Protein AF-A0A932BYJ0-F1 (afdb_monomer)

Secondary structure (DSSP, 8-state):
-EE-SS-EEEEPTTS-EEEEE--GGGEEEETTTTEEEEE-TTS-EEEEETT---EEEEEEEETT---TT---HHHHHHHS--SSPPPTTS--SEEEEEEEEE-

Solvent-accessible surface area (backbone atoms only — not comparable to full-atom values): 6171 Å² total; per-residue (Å²): 59,44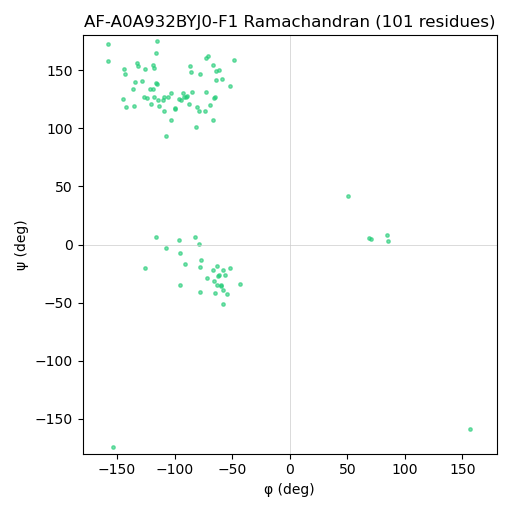,59,57,101,76,44,41,29,42,68,44,97,88,74,49,64,29,29,55,42,72,52,66,95,40,46,45,81,37,80,91,73,56,26,41,39,38,51,32,91,87,68,52,72,46,77,49,42,60,66,39,78,64,51,75,42,64,55,66,51,38,59,88,39,69,37,102,84,67,50,44,55,74,53,49,63,69,71,52,89,61,96,68,72,78,48,92,85,50,69,66,61,20,38,33,40,56,59,36,75,46,122

Radius of gyration: 13.44 Å; Cα contacts (8 Å, |Δi|>4): 177; chains: 1; bounding box: 39×30×33 Å

Mean predicted aligned error: 4.94 Å

pLDDT: mean 87.04, std 9.57, range [48.97, 98.06]

Sequence (103 aa):
MRITDTCVYLEWPAGEFTLLVWPADRTTWREESRAITFENVDQSVVTVSDRDHVVLGGSGGAAEDIAEDGITIEEWARRTDWVAPPADSCSLDRWWNVGGVED

Structure (mmCIF, N/CA/C/O backbone):
data_AF-A0A932BYJ0-F1
#
_entry.id   AF-A0A932BYJ0-F1
#
loop_
_atom_site.group_PDB
_atom_site.id
_atom_site.type_symbol
_atom_site.label_atom_id
_atom_site.label_alt_id
_atom_site.label_comp_id
_atom_site.label_asym_id
_atom_site.label_entity_id
_atom_site.label_seq_id
_atom_site.pdbx_PDB_ins_code
_atom_site.Cartn_x
_atom_site.Cartn_y
_atom_site.Cartn_z
_atom_site.occupancy
_atom_site.B_iso_or_equiv
_atom_site.auth_seq_id
_atom_site.auth_comp_id
_atom_site.auth_asym_id
_atom_site.auth_atom_id
_atom_site.pdbx_PDB_model_num
ATOM 1 N N . MET A 1 1 ? -1.875 8.348 -2.220 1.00 90.19 1 MET A N 1
ATOM 2 C CA . MET A 1 1 ? -2.166 6.923 -2.502 1.00 90.19 1 MET A CA 1
ATOM 3 C C . MET A 1 1 ? -3.143 6.813 -3.668 1.00 90.19 1 MET A C 1
ATOM 5 O O . MET A 1 1 ? -3.878 7.761 -3.919 1.00 90.19 1 MET A O 1
ATOM 9 N N . ARG A 1 2 ? -3.152 5.692 -4.395 1.00 91.44 2 ARG A N 1
ATOM 10 C CA . ARG A 1 2 ? -4.118 5.402 -5.461 1.00 91.44 2 ARG A CA 1
ATOM 11 C C . ARG A 1 2 ? -4.639 3.972 -5.342 1.00 91.44 2 ARG A C 1
ATOM 13 O O . ARG A 1 2 ? -3.856 3.033 -5.447 1.00 91.44 2 ARG A O 1
ATOM 20 N N . ILE A 1 3 ? -5.942 3.810 -5.147 1.00 90.88 3 ILE A N 1
ATOM 21 C CA . ILE A 1 3 ? -6.614 2.513 -5.010 1.00 90.88 3 ILE A CA 1
ATOM 22 C C . ILE A 1 3 ? -7.456 2.258 -6.262 1.00 90.88 3 ILE A C 1
ATOM 24 O O . ILE A 1 3 ? -8.275 3.079 -6.670 1.00 90.88 3 ILE A O 1
ATOM 28 N N . THR A 1 4 ? -7.249 1.101 -6.880 1.00 87.62 4 THR A N 1
ATOM 29 C CA . THR A 1 4 ? -8.067 0.586 -7.988 1.00 87.62 4 THR A CA 1
ATOM 30 C C . THR A 1 4 ? -8.773 -0.694 -7.550 1.00 87.62 4 THR A C 1
ATOM 32 O O . THR A 1 4 ? -8.500 -1.202 -6.466 1.00 87.62 4 THR A O 1
ATOM 35 N N . ASP A 1 5 ? -9.648 -1.251 -8.389 1.00 82.38 5 ASP A N 1
ATOM 36 C CA . ASP A 1 5 ? -10.334 -2.510 -8.068 1.00 82.38 5 ASP A CA 1
ATOM 37 C C . ASP A 1 5 ? -9.371 -3.713 -7.930 1.00 82.38 5 ASP A C 1
ATOM 39 O O . ASP A 1 5 ? -9.744 -4.721 -7.339 1.00 82.38 5 ASP A O 1
ATOM 43 N N . THR A 1 6 ? -8.138 -3.626 -8.450 1.00 85.69 6 THR A N 1
ATOM 44 C CA . THR A 1 6 ? -7.180 -4.753 -8.468 1.00 85.69 6 THR A CA 1
ATOM 45 C C . THR A 1 6 ? -5.821 -4.458 -7.838 1.00 85.69 6 THR A C 1
ATOM 47 O O . THR A 1 6 ? -5.094 -5.390 -7.510 1.00 85.69 6 THR A O 1
ATOM 50 N N . CYS A 1 7 ? -5.435 -3.188 -7.707 1.00 90.19 7 CYS A N 1
ATOM 51 C CA . CYS A 1 7 ? -4.096 -2.792 -7.270 1.00 90.19 7 CYS A CA 1
ATOM 52 C C . CYS A 1 7 ? -4.150 -1.536 -6.391 1.00 90.19 7 CYS A C 1
ATOM 54 O O . CYS A 1 7 ? -4.989 -0.651 -6.595 1.00 90.19 7 CYS A O 1
ATOM 56 N N . VAL A 1 8 ? -3.186 -1.417 -5.481 1.00 92.44 8 VAL A N 1
ATOM 57 C CA . VAL A 1 8 ? -3.016 -0.259 -4.601 1.00 92.44 8 VAL A CA 1
ATOM 58 C C . VAL A 1 8 ? -1.608 0.283 -4.800 1.00 92.44 8 VAL A C 1
ATOM 60 O O . VAL A 1 8 ? -0.644 -0.466 -4.677 1.00 92.44 8 VAL A O 1
ATOM 63 N N . TYR A 1 9 ? -1.485 1.572 -5.101 1.00 93.50 9 TYR A N 1
ATOM 64 C CA . TYR A 1 9 ? -0.211 2.210 -5.413 1.00 93.50 9 TYR A CA 1
ATOM 65 C C . TYR A 1 9 ? 0.070 3.425 -4.536 1.00 93.50 9 TYR A C 1
ATOM 67 O O . TYR A 1 9 ? -0.832 4.180 -4.155 1.00 93.50 9 TYR A O 1
ATOM 75 N N . LEU A 1 10 ? 1.354 3.682 -4.319 1.00 92.06 10 LEU A N 1
ATOM 76 C CA . LEU A 1 10 ? 1.850 5.014 -4.010 1.00 92.06 10 LEU A CA 1
ATOM 77 C C . LEU A 1 10 ? 2.189 5.728 -5.324 1.00 92.06 10 LEU A C 1
ATOM 79 O O . LEU A 1 10 ? 2.896 5.176 -6.163 1.00 92.06 10 LEU A O 1
ATOM 83 N N . GLU A 1 11 ? 1.652 6.934 -5.506 1.00 90.69 11 GLU A N 1
ATOM 84 C CA . GLU A 1 11 ? 1.943 7.812 -6.646 1.00 90.69 11 GLU A CA 1
ATOM 85 C C . GLU A 1 11 ? 2.961 8.853 -6.174 1.00 90.69 11 GLU A C 1
ATOM 87 O O . GLU A 1 11 ? 2.684 9.617 -5.246 1.00 90.69 11 GLU A O 1
ATOM 92 N N . TRP A 1 12 ? 4.148 8.850 -6.775 1.00 84.50 12 TRP A N 1
ATOM 93 C CA . TRP A 1 12 ? 5.207 9.802 -6.461 1.00 84.50 12 TRP A CA 1
ATOM 94 C C . TRP A 1 12 ? 5.044 11.084 -7.287 1.00 84.50 12 TRP A C 1
ATOM 96 O O . TRP A 1 12 ? 4.536 11.030 -8.409 1.00 84.50 12 TRP A O 1
ATOM 106 N N . PRO A 1 13 ? 5.536 12.244 -6.808 1.00 82.56 13 PRO A N 1
ATOM 107 C CA . PRO A 1 13 ? 5.435 13.509 -7.545 1.00 82.56 13 PRO A CA 1
ATOM 108 C C . PRO A 1 13 ? 6.043 13.475 -8.956 1.00 82.56 13 PRO A C 1
ATOM 110 O O . PRO A 1 13 ? 5.613 14.226 -9.827 1.00 82.56 13 PRO A O 1
ATOM 113 N N . ALA A 1 14 ? 7.028 12.603 -9.193 1.00 83.00 14 ALA A N 1
ATOM 114 C CA . ALA A 1 14 ? 7.659 12.404 -10.497 1.00 83.00 14 ALA A CA 1
ATOM 115 C C . ALA A 1 14 ? 6.832 11.529 -11.468 1.00 83.00 14 ALA A C 1
ATOM 117 O O . ALA A 1 14 ? 7.263 11.294 -12.595 1.00 83.00 14 ALA A O 1
ATOM 118 N N . GLY A 1 15 ? 5.646 11.060 -11.058 1.00 82.75 15 GLY A N 1
ATOM 119 C CA . GLY A 1 15 ? 4.770 10.191 -11.853 1.00 82.75 15 GLY A CA 1
ATOM 120 C C . GLY A 1 15 ? 5.114 8.702 -11.764 1.00 82.75 15 GLY A C 1
ATOM 121 O O . GLY A 1 15 ? 4.557 7.896 -12.505 1.00 82.75 15 GLY A O 1
ATOM 122 N N . GLU A 1 16 ? 6.033 8.334 -10.874 1.00 86.94 16 GLU A N 1
ATOM 123 C CA . GLU A 1 16 ? 6.394 6.945 -10.606 1.00 86.94 16 GLU A CA 1
ATOM 124 C C . GLU A 1 16 ? 5.331 6.295 -9.714 1.00 86.94 16 GLU A C 1
ATOM 126 O O . GLU A 1 16 ? 4.746 6.945 -8.842 1.00 86.94 16 GLU A O 1
ATOM 131 N N . PHE A 1 17 ? 5.097 5.000 -9.914 1.00 89.94 17 PHE A N 1
ATOM 132 C CA . PHE A 1 17 ? 4.163 4.217 -9.114 1.00 89.94 17 PHE A CA 1
ATOM 133 C C . PHE A 1 17 ? 4.909 3.121 -8.363 1.00 89.94 17 PHE A C 1
ATOM 135 O O . PHE A 1 17 ? 5.794 2.469 -8.912 1.00 89.94 17 PHE A O 1
ATOM 142 N N . THR A 1 18 ? 4.531 2.907 -7.108 1.00 91.50 18 THR A N 1
ATOM 143 C CA . THR A 1 18 ? 5.020 1.791 -6.294 1.00 91.50 18 THR A CA 1
ATOM 144 C C . THR A 1 18 ? 3.835 0.952 -5.860 1.00 91.50 18 THR A C 1
ATOM 146 O O . THR A 1 18 ? 2.928 1.476 -5.214 1.00 91.50 18 THR A O 1
ATOM 149 N N . LEU A 1 19 ? 3.825 -0.332 -6.215 1.00 92.88 19 LEU A N 1
ATOM 150 C CA . LEU A 1 19 ? 2.804 -1.273 -5.769 1.00 92.88 19 LEU A CA 1
ATOM 151 C C . LEU A 1 19 ? 2.914 -1.469 -4.256 1.00 92.88 19 LEU A C 1
ATOM 153 O O . LEU A 1 19 ? 3.974 -1.818 -3.740 1.00 92.88 19 LEU A O 1
ATOM 157 N N . LEU A 1 20 ? 1.814 -1.265 -3.542 1.00 93.62 20 LEU A N 1
ATOM 158 C CA . LEU A 1 20 ? 1.739 -1.505 -2.108 1.00 93.62 20 LEU A CA 1
ATOM 159 C C . LEU A 1 20 ? 1.302 -2.946 -1.846 1.00 93.62 20 LEU A C 1
ATOM 161 O O . LEU A 1 20 ? 0.273 -3.405 -2.343 1.00 93.62 20 LEU A O 1
ATOM 165 N N . VAL A 1 21 ? 2.095 -3.641 -1.040 1.00 92.94 21 VAL A N 1
ATOM 166 C CA . VAL A 1 21 ? 1.895 -5.030 -0.638 1.00 92.94 21 VAL A CA 1
ATOM 167 C C . VAL A 1 21 ? 1.493 -5.027 0.825 1.00 92.94 21 VAL A C 1
ATOM 169 O O . VAL A 1 21 ? 2.262 -4.620 1.698 1.00 92.94 21 VAL A O 1
ATOM 172 N N . TRP A 1 22 ? 0.266 -5.456 1.085 1.00 93.56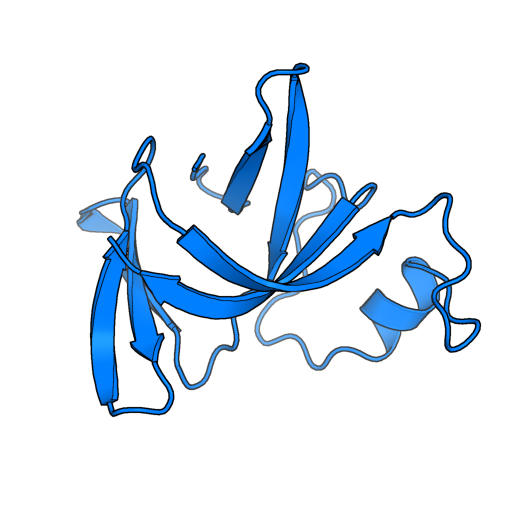 22 TRP A N 1
ATOM 173 C CA . TRP A 1 22 ? -0.351 -5.353 2.398 1.00 93.56 22 TRP A CA 1
ATOM 174 C C . TRP A 1 22 ? -0.339 -6.708 3.117 1.00 93.56 22 TRP A C 1
ATOM 176 O O . TRP A 1 22 ? -0.756 -7.708 2.530 1.00 93.56 22 TRP A O 1
ATOM 186 N N . PRO A 1 23 ? 0.106 -6.781 4.383 1.00 94.19 23 PRO A N 1
ATOM 187 C CA . PRO A 1 23 ? 0.066 -8.018 5.155 1.00 94.19 23 PRO A CA 1
ATOM 188 C C . PRO A 1 23 ? -1.382 -8.385 5.495 1.00 94.19 23 PRO A C 1
ATOM 190 O O . PRO A 1 23 ? -2.072 -7.631 6.184 1.00 94.19 23 PRO A O 1
ATOM 193 N N . ALA A 1 24 ? -1.832 -9.556 5.045 1.00 93.19 24 ALA A N 1
ATOM 194 C CA . ALA A 1 24 ? -3.232 -9.967 5.154 1.00 93.19 24 ALA A CA 1
ATOM 195 C C . ALA A 1 24 ? -3.754 -10.026 6.600 1.00 93.19 24 ALA A C 1
ATOM 197 O O . ALA A 1 24 ? -4.889 -9.642 6.849 1.00 93.19 24 ALA A O 1
ATOM 198 N N . ASP A 1 25 ? -2.917 -10.434 7.557 1.00 93.88 25 ASP A N 1
ATOM 199 C CA . ASP A 1 25 ? -3.313 -10.568 8.969 1.00 93.88 25 ASP A CA 1
ATOM 200 C C . ASP A 1 25 ? -3.638 -9.218 9.637 1.00 93.88 25 ASP A C 1
ATOM 202 O O . ASP A 1 25 ? -4.372 -9.158 10.615 1.00 93.88 25 ASP A O 1
ATOM 206 N N . ARG A 1 26 ? -3.123 -8.113 9.078 1.00 95.44 26 ARG A N 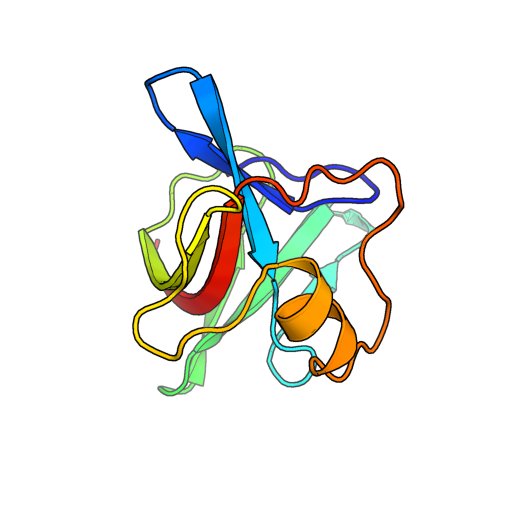1
ATOM 207 C CA . ARG A 1 26 ? -3.297 -6.749 9.607 1.00 95.44 26 ARG A CA 1
ATOM 208 C C . ARG A 1 26 ? -4.076 -5.829 8.672 1.00 95.44 26 ARG A C 1
ATOM 210 O O . ARG A 1 26 ? -4.168 -4.632 8.928 1.00 95.44 26 ARG A O 1
ATOM 217 N N . THR A 1 27 ? -4.609 -6.364 7.575 1.00 95.44 27 THR A N 1
ATOM 218 C CA . THR A 1 27 ? -5.238 -5.566 6.520 1.00 95.44 27 THR A CA 1
ATOM 219 C C . THR A 1 27 ? -6.638 -6.074 6.237 1.00 95.44 27 THR A C 1
ATOM 221 O O . THR A 1 27 ? -6.843 -7.243 5.929 1.00 95.44 27 THR A O 1
ATOM 224 N N . THR A 1 28 ? -7.612 -5.171 6.275 1.00 94.12 28 THR A N 1
ATOM 225 C CA . THR A 1 28 ? -8.985 -5.444 5.850 1.00 94.12 28 THR A CA 1
ATOM 226 C C . THR A 1 28 ? -9.354 -4.543 4.681 1.00 94.12 28 THR A C 1
ATOM 228 O O . THR A 1 28 ? -9.260 -3.321 4.777 1.00 94.12 28 THR A O 1
ATOM 231 N N . TRP A 1 29 ? -9.827 -5.145 3.592 1.00 90.31 29 TRP A N 1
ATOM 232 C CA . TRP A 1 29 ? -10.417 -4.420 2.470 1.00 90.31 29 TRP A CA 1
ATOM 233 C C . TRP A 1 29 ? -11.904 -4.147 2.719 1.00 90.31 29 TRP A C 1
ATOM 235 O O . TRP A 1 29 ? -12.661 -5.047 3.086 1.00 90.31 29 TRP A O 1
ATOM 245 N N . ARG A 1 30 ? -12.331 -2.898 2.517 1.00 89.44 30 ARG A N 1
ATOM 246 C CA . ARG A 1 30 ? -13.727 -2.459 2.606 1.00 89.44 30 ARG A CA 1
ATOM 247 C C . ARG A 1 30 ? -14.244 -2.173 1.199 1.00 89.44 30 ARG A C 1
ATOM 249 O O . ARG A 1 30 ? -14.091 -1.064 0.695 1.00 89.44 30 ARG A O 1
ATOM 256 N N . GLU A 1 31 ? -14.868 -3.172 0.575 1.00 84.62 31 GLU A N 1
ATOM 257 C CA . GLU A 1 31 ? -15.378 -3.081 -0.806 1.00 84.62 31 GLU A CA 1
ATOM 258 C C . GLU A 1 31 ? -16.324 -1.890 -1.016 1.00 84.62 31 GLU A C 1
ATOM 260 O O . GLU A 1 31 ? -16.218 -1.166 -2.003 1.00 84.62 31 GLU A O 1
ATOM 265 N N . GLU A 1 32 ? -17.219 -1.659 -0.057 1.00 85.62 32 GLU A N 1
ATOM 266 C CA . GLU A 1 32 ? -18.256 -0.622 -0.098 1.00 85.62 32 GLU A CA 1
ATOM 267 C C . GLU A 1 32 ? -17.708 0.811 -0.153 1.00 85.62 32 GLU A C 1
ATOM 269 O O . GLU A 1 32 ? -18.286 1.663 -0.827 1.00 85.62 32 GLU A O 1
ATOM 274 N N . SER A 1 33 ? -16.584 1.078 0.514 1.00 83.94 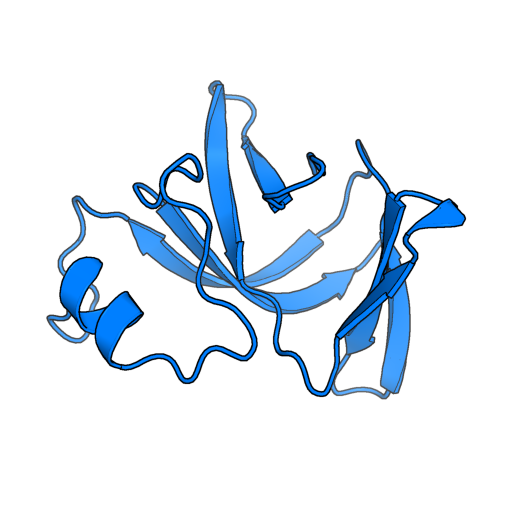33 SER A N 1
ATOM 275 C CA . SER A 1 33 ? -15.951 2.401 0.561 1.00 83.94 33 SER A CA 1
ATOM 276 C C . SER A 1 33 ? -14.663 2.491 -0.253 1.00 83.94 33 SER A C 1
ATOM 278 O O . SER A 1 33 ? -14.072 3.565 -0.337 1.00 83.94 33 SER A O 1
ATOM 280 N N . ARG A 1 34 ? -14.227 1.380 -0.859 1.00 86.69 34 ARG A N 1
ATOM 281 C CA . ARG A 1 34 ? -12.922 1.245 -1.515 1.00 86.69 34 ARG A CA 1
ATOM 282 C C . ARG A 1 34 ? -11.765 1.705 -0.623 1.00 86.69 34 ARG A C 1
ATOM 284 O O . ARG A 1 34 ? -10.848 2.389 -1.077 1.00 86.69 34 ARG A O 1
ATOM 291 N N . ALA A 1 35 ? -11.836 1.332 0.650 1.00 92.50 35 ALA A N 1
ATOM 292 C CA . ALA A 1 35 ? -10.868 1.722 1.662 1.00 92.50 35 ALA A CA 1
ATOM 293 C C . ALA A 1 35 ? -10.155 0.505 2.247 1.00 92.50 35 ALA A C 1
ATOM 295 O O . ALA A 1 35 ? -10.703 -0.597 2.327 1.00 92.50 35 ALA A O 1
ATOM 296 N N . ILE A 1 36 ? -8.930 0.725 2.701 1.00 93.50 36 ILE A N 1
ATOM 297 C CA . ILE A 1 36 ? -8.140 -0.258 3.428 1.00 93.50 36 ILE A CA 1
ATOM 298 C C . ILE A 1 36 ? -8.126 0.153 4.891 1.00 93.50 36 ILE A C 1
ATOM 300 O O . ILE A 1 36 ? -7.764 1.277 5.220 1.00 93.50 36 ILE A O 1
ATOM 304 N N . THR A 1 37 ? -8.500 -0.762 5.774 1.00 95.62 37 THR A N 1
ATOM 305 C CA . THR A 1 37 ? -8.244 -0.629 7.207 1.00 95.62 37 THR A CA 1
ATOM 306 C C . THR A 1 37 ? -6.972 -1.401 7.534 1.00 95.62 37 THR A C 1
ATOM 308 O O . THR A 1 37 ? -6.888 -2.591 7.230 1.00 95.62 37 THR A O 1
ATOM 311 N N . PHE A 1 38 ? -6.000 -0.734 8.148 1.00 96.75 38 PHE A N 1
ATOM 312 C CA . PHE A 1 38 ? -4.712 -1.304 8.527 1.00 96.75 38 PHE A CA 1
ATOM 313 C C . PHE A 1 38 ? -4.485 -1.189 10.035 1.00 96.75 38 PHE A C 1
ATOM 315 O O . PHE A 1 38 ? -4.692 -0.120 10.609 1.00 96.75 38 PHE A O 1
ATOM 322 N N . GLU A 1 39 ? -4.043 -2.278 10.663 1.00 98.06 39 GLU A N 1
ATOM 323 C CA . GLU A 1 39 ? -3.633 -2.310 12.068 1.00 98.06 39 GLU A CA 1
ATOM 324 C C . GLU A 1 39 ? -2.100 -2.227 12.181 1.00 98.06 39 GLU A C 1
ATOM 326 O O . GLU A 1 39 ? -1.355 -3.105 11.729 1.00 98.06 39 GLU A O 1
ATOM 331 N N . ASN A 1 40 ? -1.606 -1.153 12.794 1.00 96.50 40 ASN A N 1
ATOM 332 C CA . ASN A 1 40 ? -0.192 -0.995 13.104 1.00 96.50 40 ASN A CA 1
ATOM 333 C C . ASN A 1 40 ? 0.242 -1.952 14.225 1.00 96.50 40 ASN A C 1
ATOM 335 O O . ASN A 1 40 ? -0.559 -2.471 14.997 1.00 96.50 40 ASN A O 1
ATOM 339 N N . VAL A 1 41 ? 1.553 -2.164 14.355 1.00 93.81 41 VAL A N 1
ATOM 340 C CA . VAL A 1 41 ? 2.134 -3.006 15.421 1.00 93.81 41 VAL A CA 1
ATOM 341 C C . VAL A 1 41 ? 1.847 -2.487 16.835 1.00 93.81 41 VAL A C 1
ATOM 343 O O . VAL A 1 41 ? 1.806 -3.280 17.772 1.00 93.81 41 VAL A O 1
ATOM 346 N N . ASP A 1 42 ? 1.626 -1.182 16.999 1.00 94.69 42 ASP A N 1
ATOM 347 C CA . ASP A 1 42 ? 1.192 -0.563 18.258 1.00 94.69 42 ASP A CA 1
ATOM 348 C C . ASP A 1 42 ? -0.328 -0.657 18.504 1.00 94.69 42 ASP A C 1
ATOM 350 O O . ASP A 1 42 ? -0.815 -0.106 19.488 1.00 94.69 42 ASP A O 1
ATOM 354 N N . GLN A 1 43 ? -1.063 -1.388 17.654 1.00 94.25 43 GLN A N 1
ATOM 355 C CA . GLN A 1 43 ? -2.521 -1.578 17.686 1.00 94.25 43 GLN A CA 1
ATOM 356 C C . GLN A 1 43 ? -3.346 -0.343 17.294 1.00 94.25 43 GLN A C 1
ATOM 358 O O . GLN A 1 43 ? -4.578 -0.391 17.344 1.00 94.25 43 GLN A O 1
ATOM 363 N N . SER A 1 44 ? -2.717 0.761 16.875 1.00 96.25 44 SER A N 1
ATOM 364 C CA . SER A 1 44 ? -3.455 1.828 16.200 1.00 96.25 44 SER A CA 1
ATOM 365 C C . SER A 1 44 ? -4.022 1.335 14.870 1.00 96.25 44 SER A C 1
ATOM 367 O O . SER A 1 44 ? -3.392 0.571 14.138 1.00 96.25 44 SER A O 1
ATOM 369 N N . VAL A 1 45 ? -5.237 1.782 14.561 1.00 96.25 45 VAL A N 1
ATOM 370 C CA . VAL A 1 45 ? -5.947 1.413 13.337 1.00 96.25 45 VAL A CA 1
ATOM 371 C C . VAL A 1 45 ? -6.118 2.652 12.477 1.00 96.25 45 VAL A C 1
ATOM 373 O O . VAL A 1 45 ? -6.701 3.641 12.922 1.00 96.25 45 VAL A O 1
ATOM 376 N N . VAL A 1 46 ? -5.649 2.575 11.235 1.00 96.19 46 VAL A N 1
ATOM 377 C CA . VAL A 1 46 ? -5.780 3.643 10.240 1.00 96.19 46 VAL A CA 1
ATOM 378 C C . VAL A 1 46 ? -6.651 3.142 9.098 1.00 96.19 46 VAL A C 1
ATOM 380 O O . VAL A 1 46 ? -6.542 1.994 8.669 1.00 96.19 46 VAL A O 1
ATOM 383 N N . THR A 1 47 ? -7.555 3.992 8.618 1.00 95.44 47 THR A N 1
ATOM 384 C CA . THR A 1 47 ? -8.333 3.715 7.408 1.00 95.44 47 THR A CA 1
ATOM 385 C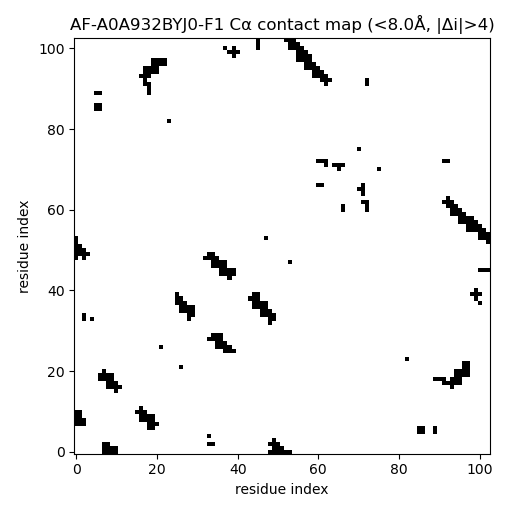 C . THR A 1 47 ? -7.872 4.654 6.316 1.00 95.44 47 THR A C 1
ATOM 387 O O . THR A 1 47 ? -7.900 5.861 6.510 1.00 95.44 47 THR A O 1
ATOM 390 N N . VAL A 1 48 ? -7.469 4.084 5.187 1.00 94.19 48 VAL A N 1
ATOM 391 C CA . VAL A 1 48 ? -6.940 4.818 4.042 1.00 94.19 48 VAL A CA 1
ATOM 392 C C . VAL A 1 48 ? -7.827 4.594 2.822 1.00 94.19 48 VAL A C 1
ATOM 394 O O . VAL A 1 48 ? -8.216 3.467 2.508 1.00 94.19 48 VAL A O 1
ATOM 397 N N . SER A 1 49 ? -8.151 5.679 2.134 1.00 94.44 49 SER A N 1
ATOM 398 C CA . SER A 1 49 ? -9.033 5.741 0.969 1.00 94.44 49 SER A CA 1
ATOM 399 C C . SER A 1 49 ? -8.274 6.197 -0.274 1.00 94.44 49 SER A C 1
ATOM 401 O O . SER A 1 49 ? -7.157 6.715 -0.200 1.00 94.44 49 SER A O 1
ATOM 403 N N . ASP A 1 50 ? -8.865 5.999 -1.455 1.00 92.88 50 ASP A N 1
ATOM 404 C CA . ASP A 1 50 ? -8.269 6.504 -2.695 1.00 92.88 50 ASP A CA 1
ATOM 405 C C . ASP A 1 50 ? -7.944 8.002 -2.581 1.00 92.88 50 ASP A C 1
ATOM 407 O O . ASP A 1 50 ? -8.759 8.787 -2.104 1.00 92.88 50 ASP A O 1
ATOM 411 N N . ARG A 1 51 ? -6.755 8.389 -3.058 1.00 92.06 51 ARG A N 1
ATOM 412 C CA . ARG A 1 51 ? -6.195 9.749 -2.977 1.00 92.06 51 ARG A CA 1
ATOM 413 C C . ARG A 1 51 ? -5.804 10.257 -1.593 1.00 92.06 51 ARG A C 1
ATOM 415 O O . ARG A 1 51 ? -5.313 11.379 -1.537 1.00 92.06 51 ARG A O 1
ATOM 422 N N . ASP A 1 52 ? -5.866 9.451 -0.536 1.00 92.88 52 ASP A N 1
ATOM 423 C CA . ASP A 1 52 ? -5.342 9.880 0.765 1.00 92.88 52 ASP A CA 1
ATOM 424 C C . ASP A 1 52 ? -3.827 10.120 0.723 1.00 92.88 52 ASP A C 1
ATOM 426 O O . ASP A 1 52 ? -3.071 9.500 -0.047 1.00 92.88 52 ASP A O 1
ATOM 430 N N . HIS A 1 53 ? -3.395 11.060 1.557 1.00 90.69 53 HIS A N 1
ATOM 431 C CA . HIS A 1 53 ? -2.001 11.410 1.775 1.00 90.69 53 HIS A CA 1
ATOM 432 C C . HIS A 1 53 ? -1.581 10.790 3.100 1.00 90.69 53 HIS A C 1
ATOM 434 O O . HIS A 1 53 ? -1.998 11.265 4.142 1.00 90.69 53 HIS A O 1
ATOM 440 N N . VAL A 1 54 ? -0.773 9.736 3.039 1.00 90.94 54 VAL A N 1
ATOM 441 C CA . VAL A 1 54 ? -0.327 8.989 4.220 1.00 90.94 54 VAL A CA 1
ATOM 442 C C . VAL A 1 54 ? 1.175 8.787 4.180 1.00 90.94 54 VAL A C 1
ATOM 444 O O . VAL A 1 54 ? 1.777 8.732 3.100 1.00 90.94 54 VAL A O 1
ATOM 447 N N . VAL A 1 55 ? 1.774 8.640 5.355 1.00 92.50 55 VAL A N 1
ATOM 448 C CA . VAL A 1 55 ? 3.159 8.194 5.502 1.00 92.50 55 VAL A CA 1
ATOM 449 C C . VAL A 1 55 ? 3.154 6.679 5.680 1.00 92.50 55 VAL A C 1
ATOM 451 O O . VAL A 1 55 ? 2.401 6.131 6.482 1.00 92.50 55 VAL A O 1
ATOM 454 N N . LEU A 1 56 ? 3.984 5.988 4.897 1.00 93.75 56 LEU A N 1
ATOM 455 C CA . LEU A 1 56 ? 4.091 4.532 4.919 1.00 93.75 56 LEU A CA 1
ATOM 456 C C . LEU A 1 56 ? 5.466 4.119 5.433 1.00 93.75 56 LEU A C 1
ATOM 458 O O . LEU A 1 56 ? 6.489 4.409 4.812 1.00 93.75 56 LEU A O 1
ATOM 462 N N . GLY A 1 57 ? 5.481 3.387 6.541 1.00 94.38 57 GLY A N 1
ATOM 463 C CA . GLY A 1 57 ? 6.646 2.640 6.998 1.00 94.38 57 GLY A CA 1
ATOM 464 C C . GLY A 1 57 ? 6.691 1.264 6.336 1.00 94.38 57 GLY A C 1
ATOM 465 O O . GLY A 1 57 ? 5.651 0.673 6.035 1.00 94.38 57 GLY A O 1
ATOM 466 N N . GLY A 1 58 ? 7.883 0.719 6.105 1.00 92.50 58 GLY A N 1
ATOM 467 C CA . GLY A 1 58 ? 8.025 -0.597 5.485 1.00 92.50 58 GLY A CA 1
ATOM 468 C C . GLY A 1 58 ? 9.366 -0.812 4.804 1.00 92.50 58 GLY A C 1
ATOM 469 O O . GLY A 1 58 ? 10.349 -0.140 5.113 1.00 92.50 58 GLY A O 1
ATOM 470 N N . SER A 1 59 ? 9.383 -1.766 3.881 1.00 88.50 59 SER A N 1
ATOM 471 C CA . SER A 1 59 ? 10.538 -2.069 3.041 1.00 88.50 59 SER A CA 1
ATOM 472 C C . SER A 1 59 ? 10.091 -2.451 1.638 1.00 88.50 59 SER A C 1
ATOM 474 O O . SER A 1 59 ? 9.043 -3.067 1.439 1.00 88.50 59 SER A O 1
ATOM 476 N N . GLY A 1 60 ? 10.892 -2.101 0.643 1.00 86.06 60 GLY A N 1
ATOM 477 C CA . GLY A 1 60 ? 10.555 -2.322 -0.755 1.00 86.06 60 GLY A CA 1
ATOM 478 C C . GLY A 1 60 ? 11.788 -2.455 -1.627 1.00 86.06 60 GLY A C 1
ATOM 479 O O . GLY A 1 60 ? 12.911 -2.474 -1.130 1.00 86.06 60 GLY A O 1
ATOM 480 N N . GLY A 1 61 ? 11.552 -2.541 -2.928 1.00 84.12 61 GLY A N 1
ATOM 481 C CA . GLY A 1 61 ? 12.597 -2.614 -3.940 1.00 84.12 61 GLY A CA 1
ATOM 482 C C . GLY A 1 61 ? 1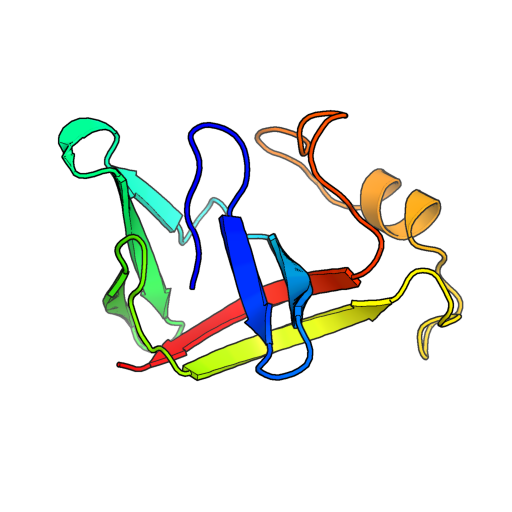2.082 -2.174 -5.306 1.00 84.12 61 GLY A C 1
ATOM 483 O O . GLY A 1 61 ? 10.882 -1.927 -5.488 1.00 84.12 61 GLY A O 1
ATOM 484 N N . ALA A 1 62 ? 13.001 -2.068 -6.261 1.00 81.69 62 ALA A N 1
ATOM 485 C CA . ALA A 1 62 ? 12.708 -1.856 -7.671 1.00 81.69 62 ALA A CA 1
ATOM 486 C C . ALA A 1 62 ? 13.232 -3.029 -8.508 1.00 81.69 62 ALA A C 1
ATOM 488 O O . ALA A 1 62 ? 14.174 -3.709 -8.116 1.00 81.69 62 ALA A O 1
ATOM 489 N N . ALA A 1 63 ? 12.641 -3.270 -9.677 1.00 72.75 63 ALA A N 1
ATOM 490 C CA . ALA A 1 63 ? 13.069 -4.334 -10.587 1.00 72.75 63 ALA A CA 1
ATOM 491 C C . ALA A 1 63 ? 14.509 -4.141 -11.103 1.00 72.75 63 ALA A C 1
ATOM 493 O O . ALA A 1 63 ? 15.179 -5.114 -11.444 1.00 72.75 63 ALA A O 1
ATOM 494 N N . GLU A 1 64 ? 14.972 -2.890 -11.155 1.00 69.19 64 GLU A N 1
ATOM 495 C CA . GLU A 1 64 ? 16.339 -2.511 -11.535 1.00 69.19 64 GLU A CA 1
ATOM 496 C C . GLU A 1 64 ? 17.345 -2.740 -10.396 1.00 69.19 64 GLU A C 1
ATOM 498 O O . GLU A 1 64 ? 18.548 -2.853 -10.643 1.00 69.19 64 GLU A O 1
ATOM 503 N N . ASP A 1 65 ? 16.852 -2.852 -9.161 1.00 63.91 65 ASP A N 1
ATOM 504 C CA . ASP A 1 65 ? 17.665 -3.117 -7.990 1.00 63.91 65 ASP A CA 1
ATOM 505 C C . ASP A 1 65 ? 17.825 -4.628 -7.821 1.00 63.91 65 ASP A C 1
ATOM 507 O O . ASP A 1 65 ? 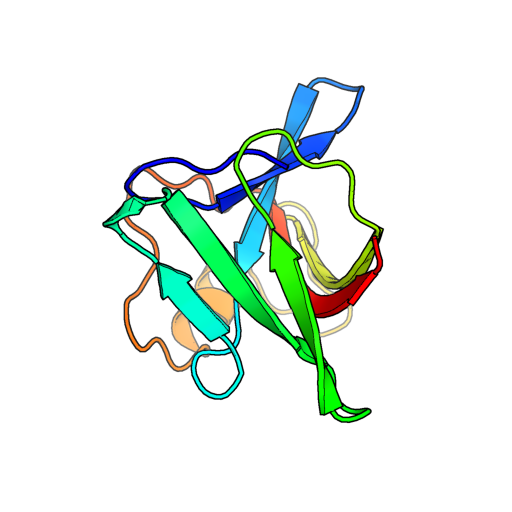16.874 -5.381 -7.600 1.00 63.91 65 ASP A O 1
ATOM 511 N N . ILE A 1 66 ? 19.073 -5.088 -7.837 1.00 56.12 66 ILE A N 1
ATOM 512 C CA . ILE A 1 66 ? 19.407 -6.258 -7.036 1.00 56.12 66 ILE A CA 1
ATOM 513 C C . ILE A 1 66 ? 19.252 -5.765 -5.594 1.00 56.12 66 ILE A C 1
ATOM 515 O O . ILE A 1 66 ? 20.062 -4.946 -5.158 1.00 56.12 66 ILE A O 1
ATOM 519 N N . ALA A 1 67 ? 18.194 -6.185 -4.889 1.00 53.91 67 ALA A N 1
ATOM 520 C CA . ALA A 1 67 ? 17.999 -5.825 -3.482 1.00 53.91 67 ALA A CA 1
ATOM 521 C C . ALA A 1 67 ? 19.294 -6.079 -2.682 1.00 53.91 67 ALA A C 1
ATOM 523 O O . ALA A 1 67 ? 20.113 -6.900 -3.098 1.00 53.91 67 ALA A O 1
ATOM 524 N N . GLU A 1 68 ? 19.486 -5.440 -1.523 1.00 48.97 68 GLU A N 1
ATOM 525 C CA . GLU A 1 68 ? 20.681 -5.663 -0.679 1.00 48.97 68 GLU A CA 1
ATOM 526 C C . GLU A 1 68 ? 20.934 -7.162 -0.366 1.00 48.97 68 GLU A C 1
ATOM 528 O O . GLU A 1 68 ? 22.069 -7.563 -0.115 1.00 48.97 68 GLU A O 1
ATOM 533 N N . ASP A 1 69 ? 19.899 -8.003 -0.495 1.00 57.09 69 ASP A N 1
ATOM 534 C CA . ASP A 1 69 ? 19.919 -9.464 -0.352 1.00 57.09 69 ASP A CA 1
ATOM 535 C C . ASP A 1 69 ? 20.059 -10.278 -1.663 1.00 57.09 69 ASP A C 1
ATOM 537 O O . ASP A 1 69 ? 19.999 -11.508 -1.632 1.00 57.09 69 ASP A O 1
ATOM 541 N N . GLY A 1 70 ? 20.228 -9.652 -2.832 1.00 62.62 70 GLY A N 1
ATOM 542 C CA . GLY A 1 70 ? 20.457 -10.364 -4.099 1.00 62.62 70 GLY A CA 1
ATOM 543 C C . GLY A 1 70 ? 19.205 -10.834 -4.854 1.00 62.62 70 GLY A C 1
ATOM 544 O O . GLY A 1 70 ? 19.334 -11.523 -5.865 1.00 62.62 70 GLY A O 1
ATOM 545 N N . ILE A 1 71 ? 18.004 -10.517 -4.366 1.00 69.69 71 ILE A N 1
ATOM 546 C CA . ILE A 1 71 ? 16.751 -11.141 -4.816 1.00 69.69 71 ILE A CA 1
ATOM 547 C C . ILE A 1 71 ? 16.102 -10.291 -5.914 1.00 69.69 71 ILE A C 1
ATOM 549 O O . ILE A 1 71 ? 15.824 -9.111 -5.708 1.00 69.69 71 ILE A O 1
ATOM 553 N N . THR A 1 72 ? 15.836 -10.893 -7.077 1.00 75.44 72 THR A N 1
ATOM 554 C CA . THR A 1 72 ? 15.075 -10.238 -8.152 1.00 75.44 72 THR A CA 1
ATOM 555 C C . THR A 1 72 ? 13.603 -10.135 -7.785 1.00 75.44 72 THR A C 1
ATOM 557 O O . THR A 1 72 ? 13.087 -10.904 -6.973 1.00 75.44 72 THR A O 1
ATOM 560 N N . ILE A 1 73 ? 12.876 -9.242 -8.447 1.00 77.19 73 ILE A N 1
ATOM 561 C CA . ILE A 1 73 ? 11.444 -9.101 -8.202 1.00 77.19 73 ILE A CA 1
ATOM 562 C C . ILE A 1 73 ? 10.642 -10.386 -8.440 1.00 77.19 73 ILE A C 1
ATOM 564 O O . ILE A 1 73 ? 9.749 -10.721 -7.664 1.00 77.19 73 ILE A O 1
ATOM 568 N N . GLU A 1 74 ? 10.989 -11.146 -9.479 1.00 77.75 74 GLU A N 1
ATOM 569 C CA . GLU A 1 74 ? 10.346 -12.425 -9.780 1.00 77.75 74 GLU A CA 1
ATOM 570 C C . GLU A 1 74 ? 10.618 -13.470 -8.698 1.00 77.75 74 GLU A C 1
ATOM 572 O O . GLU A 1 74 ? 9.800 -14.363 -8.472 1.00 77.75 74 GLU A O 1
ATOM 577 N N . GLU A 1 75 ? 11.786 -13.405 -8.059 1.00 79.75 75 GLU A N 1
ATOM 578 C CA . GLU A 1 75 ? 12.129 -14.294 -6.958 1.00 79.75 75 GLU A CA 1
ATOM 579 C C . GLU A 1 75 ? 11.447 -13.859 -5.658 1.00 79.75 75 GLU A C 1
ATOM 581 O O . GLU A 1 75 ? 10.893 -14.708 -4.962 1.00 79.75 75 GLU A O 1
ATOM 586 N N . TRP A 1 76 ? 11.390 -12.557 -5.364 1.00 83.62 76 TRP A N 1
ATOM 587 C CA . TRP A 1 76 ? 10.613 -12.030 -4.242 1.00 83.62 76 TRP A CA 1
ATOM 588 C C . TRP A 1 76 ? 9.134 -12.419 -4.372 1.00 83.62 76 TRP A C 1
ATOM 590 O O . TRP A 1 76 ? 8.587 -13.044 -3.465 1.00 83.62 76 TRP A O 1
ATOM 600 N N . ALA A 1 77 ? 8.511 -12.167 -5.528 1.00 81.44 77 ALA A N 1
ATOM 601 C CA . ALA A 1 77 ? 7.109 -12.500 -5.769 1.00 81.44 77 ALA A CA 1
ATOM 602 C C . ALA A 1 77 ? 6.832 -14.007 -5.626 1.00 81.44 77 ALA A C 1
ATOM 604 O O . ALA A 1 77 ? 5.776 -14.382 -5.122 1.00 81.44 77 ALA A O 1
ATOM 605 N N . ARG A 1 78 ? 7.785 -14.871 -6.011 1.00 83.38 78 ARG A N 1
ATOM 606 C CA . ARG A 1 78 ? 7.697 -16.332 -5.826 1.00 83.38 78 ARG A CA 1
ATOM 607 C C . ARG A 1 78 ? 7.853 -16.791 -4.376 1.00 83.38 78 ARG A C 1
ATOM 609 O O . ARG A 1 78 ? 7.354 -17.860 -4.039 1.00 83.38 78 ARG A O 1
ATOM 616 N N . ARG A 1 79 ? 8.587 -16.046 -3.546 1.00 83.88 79 ARG A N 1
ATOM 617 C CA . ARG A 1 79 ? 8.860 -16.392 -2.138 1.00 83.88 79 ARG A CA 1
ATOM 618 C C . ARG A 1 79 ? 7.828 -15.813 -1.172 1.00 83.88 79 ARG A C 1
ATOM 620 O O . ARG A 1 79 ? 7.762 -16.271 -0.034 1.00 83.88 79 ARG A O 1
ATOM 627 N N . THR A 1 80 ? 7.051 -14.828 -1.610 1.00 85.00 80 THR A N 1
ATOM 628 C CA . THR A 1 80 ? 5.960 -14.241 -0.832 1.00 85.00 80 THR A CA 1
ATOM 629 C C . THR A 1 80 ? 4.775 -15.202 -0.749 1.00 85.00 80 THR A C 1
ATOM 631 O O . THR A 1 80 ? 4.319 -15.738 -1.758 1.00 85.00 80 THR A O 1
ATOM 634 N N . ASP A 1 81 ? 4.264 -15.406 0.465 1.00 89.50 81 ASP A N 1
ATOM 635 C CA . ASP A 1 81 ? 3.042 -16.170 0.710 1.00 89.50 81 ASP A CA 1
ATOM 636 C C . ASP A 1 81 ? 1.825 -15.269 0.466 1.00 89.50 81 ASP A C 1
ATOM 638 O O . ASP A 1 81 ? 1.496 -14.389 1.264 1.00 89.50 81 ASP A O 1
ATOM 642 N N . TRP A 1 82 ? 1.207 -15.427 -0.701 1.00 88.12 82 TRP A N 1
ATOM 643 C CA . TRP A 1 82 ? 0.102 -14.581 -1.130 1.00 88.12 82 TRP A CA 1
ATOM 644 C C . TRP A 1 82 ? -1.241 -15.179 -0.726 1.00 88.12 82 TRP A C 1
ATOM 646 O O . TRP A 1 82 ? -1.581 -16.285 -1.141 1.00 88.12 82 TRP A O 1
ATOM 656 N N . VAL A 1 83 ? -2.073 -14.390 -0.043 1.00 88.06 83 VAL A N 1
ATOM 657 C CA . VAL A 1 83 ? -3.516 -14.687 0.037 1.00 88.06 83 VAL A CA 1
ATOM 658 C C . VAL A 1 83 ? -4.155 -14.573 -1.348 1.00 88.06 83 VAL A C 1
ATOM 660 O O . VAL A 1 83 ? -4.954 -15.416 -1.747 1.00 88.06 83 VAL A O 1
ATOM 663 N N . ALA A 1 84 ? -3.760 -13.545 -2.097 1.00 84.25 84 ALA A N 1
ATOM 664 C CA . ALA A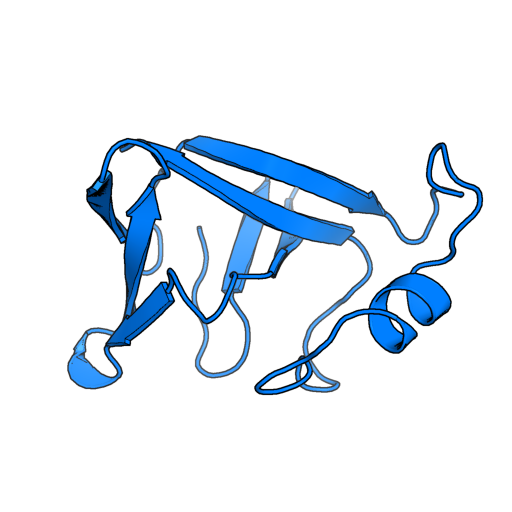 1 84 ? -4.035 -13.401 -3.516 1.00 84.25 84 ALA A CA 1
ATOM 665 C C . ALA A 1 84 ? -2.821 -12.725 -4.168 1.00 84.25 84 ALA A C 1
ATOM 667 O O . ALA A 1 84 ? -2.397 -11.671 -3.681 1.00 84.25 84 ALA A O 1
ATOM 668 N N . PRO A 1 85 ? -2.222 -13.318 -5.215 1.00 83.06 85 PRO A N 1
ATOM 669 C CA . PRO A 1 85 ? -1.132 -12.667 -5.924 1.00 83.06 85 PRO A CA 1
ATOM 670 C C . PRO A 1 85 ? -1.648 -11.411 -6.648 1.00 83.06 85 PRO A C 1
ATOM 672 O O . PRO A 1 85 ? -2.836 -11.339 -6.982 1.00 83.06 85 PRO A O 1
ATOM 675 N N . PRO A 1 86 ? -0.776 -10.422 -6.909 1.00 84.25 86 PRO A N 1
ATOM 676 C CA . PRO A 1 86 ? -1.147 -9.256 -7.699 1.00 84.25 86 PRO A CA 1
ATOM 677 C C . PRO A 1 86 ? -1.622 -9.686 -9.091 1.00 84.25 86 PRO A C 1
ATOM 679 O O . PRO A 1 86 ? -1.086 -10.627 -9.679 1.00 84.25 86 PRO A O 1
ATOM 682 N N . ALA A 1 87 ? -2.633 -8.997 -9.622 1.00 87.38 87 ALA A N 1
ATOM 683 C CA . ALA A 1 87 ? -3.099 -9.235 -10.985 1.00 87.38 87 ALA A CA 1
ATOM 684 C C . ALA A 1 87 ? -1.977 -8.938 -11.994 1.00 87.38 87 ALA A C 1
ATOM 686 O O . ALA A 1 87 ? -1.185 -8.027 -11.769 1.00 87.38 87 ALA A O 1
ATOM 687 N N . ASP A 1 88 ? -1.961 -9.620 -13.145 1.00 85.75 88 ASP A N 1
ATOM 688 C CA . ASP A 1 88 ? -0.960 -9.388 -14.206 1.00 85.75 88 ASP A CA 1
ATOM 689 C C . ASP A 1 88 ? -0.947 -7.936 -14.722 1.00 85.75 88 ASP A C 1
ATOM 691 O O . ASP A 1 88 ? 0.036 -7.465 -15.288 1.00 85.75 88 ASP A O 1
ATOM 695 N N . SER A 1 89 ? -2.051 -7.207 -14.531 1.00 87.44 89 SER A N 1
ATOM 696 C CA . SER A 1 89 ? -2.159 -5.784 -14.854 1.00 87.44 89 SER A CA 1
ATOM 697 C C . SER A 1 89 ? -1.491 -4.864 -13.831 1.00 87.44 89 SER A C 1
ATOM 699 O O . SER A 1 89 ? -1.370 -3.666 -14.091 1.00 87.44 89 SER A O 1
ATOM 701 N N . CYS A 1 90 ? -1.123 -5.373 -12.652 1.00 87.62 90 CYS A N 1
ATOM 702 C CA . CYS A 1 90 ? -0.424 -4.588 -11.651 1.00 87.62 90 CYS A CA 1
ATOM 703 C C . CYS A 1 90 ? 1.063 -4.514 -12.008 1.00 87.62 90 CYS A C 1
ATOM 705 O O . CYS A 1 90 ? 1.744 -5.537 -12.048 1.00 87.62 90 CYS A O 1
ATOM 707 N N . SER A 1 91 ? 1.579 -3.305 -12.250 1.00 85.31 91 SER A N 1
ATOM 708 C CA . SER A 1 91 ? 3.020 -3.131 -12.457 1.00 85.31 91 SER A CA 1
ATOM 709 C C . SER A 1 91 ? 3.745 -3.477 -11.162 1.00 85.31 91 SER A C 1
ATOM 711 O O . SER A 1 91 ? 3.421 -2.960 -10.091 1.00 85.31 91 SER A O 1
ATOM 713 N N . LEU A 1 92 ? 4.7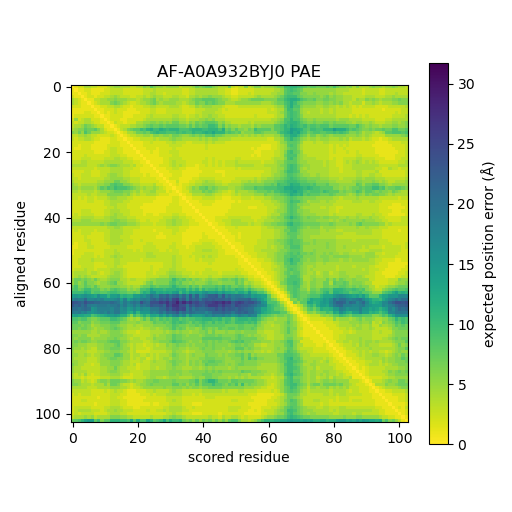15 -4.375 -11.289 1.00 80.75 92 LEU A N 1
ATOM 714 C CA . LEU A 1 92 ? 5.582 -4.787 -10.202 1.00 80.75 92 LEU A CA 1
ATOM 715 C C . LEU A 1 92 ? 6.895 -3.989 -10.192 1.00 80.75 92 LEU A C 1
ATOM 717 O O . LEU A 1 92 ? 7.604 -4.062 -9.207 1.00 80.75 92 LEU A O 1
ATOM 721 N N . ASP A 1 93 ? 7.196 -3.155 -11.198 1.00 85.06 93 ASP A N 1
ATOM 722 C CA . ASP A 1 93 ? 8.482 -2.443 -11.365 1.00 85.06 93 ASP A CA 1
ATOM 723 C C . ASP A 1 93 ? 9.052 -1.814 -10.083 1.00 85.06 93 ASP A C 1
ATOM 725 O O . ASP A 1 93 ? 10.267 -1.794 -9.891 1.00 85.06 93 ASP A O 1
ATOM 729 N N . ARG A 1 94 ? 8.184 -1.339 -9.186 1.00 87.50 94 ARG A N 1
ATOM 730 C CA . ARG A 1 94 ? 8.511 -1.023 -7.794 1.00 87.50 94 ARG A CA 1
ATOM 731 C C . ARG A 1 94 ? 7.454 -1.579 -6.858 1.00 87.50 94 ARG A C 1
ATOM 733 O O . ARG A 1 94 ? 6.262 -1.420 -7.119 1.00 87.50 94 ARG A O 1
ATOM 740 N N . TRP A 1 95 ? 7.881 -2.124 -5.723 1.00 89.88 95 TRP A N 1
ATOM 741 C CA . TRP A 1 95 ? 6.983 -2.625 -4.683 1.00 89.88 95 TRP A CA 1
ATOM 742 C C . TRP A 1 95 ? 7.394 -2.145 -3.293 1.00 89.88 95 TRP A C 1
ATOM 744 O O . TRP A 1 95 ? 8.557 -1.832 -3.039 1.00 89.88 95 TRP A O 1
ATOM 754 N N . TRP A 1 96 ? 6.429 -2.115 -2.379 1.00 91.56 96 TRP A N 1
ATOM 755 C CA . TRP A 1 96 ? 6.628 -1.750 -0.983 1.00 91.56 96 TRP A CA 1
ATOM 756 C C . TRP A 1 96 ? 5.755 -2.612 -0.076 1.00 91.56 96 TRP A C 1
ATOM 758 O O . TRP A 1 96 ? 4.529 -2.573 -0.163 1.00 91.56 96 TRP A O 1
ATOM 768 N N . ASN A 1 97 ? 6.383 -3.379 0.810 1.00 91.62 97 ASN A N 1
ATOM 769 C CA . ASN A 1 97 ? 5.715 -4.132 1.863 1.00 91.62 97 ASN A CA 1
ATOM 770 C C . ASN A 1 97 ? 5.370 -3.184 3.009 1.00 91.62 97 ASN A C 1
ATOM 772 O O . ASN A 1 97 ? 6.259 -2.644 3.670 1.00 91.62 97 ASN A O 1
ATOM 776 N N . VAL A 1 98 ? 4.074 -2.985 3.244 1.00 95.06 98 VAL A N 1
ATOM 777 C CA . VAL A 1 98 ? 3.582 -2.050 4.255 1.00 95.06 98 VAL A CA 1
ATOM 778 C C . VAL A 1 98 ? 3.813 -2.624 5.653 1.00 95.06 98 VAL A C 1
ATOM 780 O O . VAL A 1 98 ? 3.247 -3.648 6.042 1.00 95.06 98 VAL A O 1
ATOM 783 N N . GLY A 1 99 ? 4.668 -1.947 6.416 1.00 94.94 99 GLY A N 1
ATOM 784 C CA . GLY A 1 99 ? 4.961 -2.252 7.814 1.00 94.94 99 GLY A CA 1
ATOM 785 C C . GLY A 1 99 ? 4.128 -1.423 8.792 1.00 94.94 99 GLY A C 1
ATOM 786 O O . GLY A 1 99 ? 3.732 -1.958 9.834 1.00 94.94 99 GLY A O 1
ATOM 787 N N . GLY A 1 100 ? 3.846 -0.166 8.427 1.00 95.88 100 GLY A N 1
ATOM 788 C CA . GLY A 1 100 ? 3.100 0.811 9.221 1.00 95.88 100 GLY A CA 1
ATOM 789 C C . GLY A 1 100 ? 2.487 1.929 8.370 1.00 95.88 100 GLY A C 1
ATOM 790 O O . GLY A 1 100 ? 2.958 2.186 7.260 1.00 95.88 100 GLY A O 1
ATOM 791 N N . VAL A 1 101 ? 1.447 2.579 8.896 1.00 95.88 101 VAL A N 1
ATOM 792 C CA . VAL A 1 101 ? 0.710 3.680 8.255 1.00 95.88 101 VAL A CA 1
ATOM 793 C C . VAL A 1 101 ? 0.443 4.789 9.271 1.00 95.88 101 VAL A C 1
ATOM 795 O O . VAL A 1 101 ? -0.032 4.509 10.373 1.00 95.88 101 VAL A O 1
ATOM 798 N N . GLU A 1 102 ? 0.697 6.034 8.872 1.00 92.94 102 GLU A N 1
ATOM 799 C CA . GLU A 1 102 ? 0.389 7.255 9.627 1.00 92.94 102 GLU A CA 1
ATOM 800 C C . GLU A 1 102 ? -0.396 8.238 8.731 1.00 92.94 102 GLU A C 1
ATOM 802 O O . GLU A 1 102 ? -0.097 8.347 7.536 1.00 92.94 102 GLU A O 1
ATOM 807 N N . ASP A 1 103 ? -1.397 8.916 9.306 1.00 81.62 103 ASP A N 1
ATOM 808 C CA . ASP A 1 103 ? -2.213 9.980 8.679 1.00 81.62 103 ASP A CA 1
ATOM 809 C C . ASP A 1 103 ? -1.621 11.376 8.948 1.00 81.62 103 ASP A C 1
ATOM 811 O O . ASP A 1 103 ? -1.169 11.614 10.096 1.00 81.62 103 ASP A O 1
#

Nearest PDB structures (foldseek):
  6qmm-assembly1_A  TM=3.563E-01  e=9.588E+00  Synechococcus elongatus PCC 7942 = FACHB-805
  2fhd-assembly1_A  TM=2.249E-01  e=3.925E+00  Schizosaccharomyces pombe

Foldseek 3Di:
DAFDPFFDWDQDPVRDTATEDEDPVFWDQDPVQRWIWGQAPVRDIDIGHGPDDKDFDFDKDFQPDCPPVRAHLVRVQVPDDDPDRGDPPDDNRIYTYGNDIGD